Protein AF-A0A9D5JJH5-F1 (afdb_monomer)

Secondary structure (DSSP, 8-state):
--------SS-----HHHHHHHHHHHHHHHHHT-HHHHHHHHHHHHHHHHHHHH-GGGSEE-GGGTTSSS-EEEEEETTEEEEEESSS---B---------

Mean predicted aligned error: 9.0 Å

Sequence (101 aa):
MTSKNTANKYRILWSDFAASQLDEIFNYYSKEVSIKVAKSIIFQIRDRSKALAKNPLLGKREELLSDRKEEYKRLIVTNYKIICTVPKSMIYNFFKKNKLA

pLDDT: mean 79.01, std 20.41, range [32.66, 98.31]

Nearest PDB structures (foldseek):
  3kxe-assembly1_B  TM=8.273E-01  e=5.122E-04  Caulobacter vibrioides NA1000
  8c24-assembly1_B  TM=7.950E-01  e=4.800E-04  Mycobacterium tuberculosis H37Rv
  6xrw-assembly2_C  TM=7.417E-01  e=1.446E-03  Pseudomonas aeruginosa
  7ycu-assembly1_C-2  TM=8.612E-01  e=8.327E-03  Pseudoalteromonas rubra
  2rjq-assembly1_A  TM=5.443E-01  e=8.590E+00  Homo sapiens

Foldseek 3Di:
DDDDPPDLPADADEDPQRVVVLVVQQVVCCPPPRNVVSVVQSVQVVVVVSVCSNPVVQFDFPPVCPVDPFTWTWDDTDNWIFIATPPHHYGDTDDDDPPPD

Radius of gyratio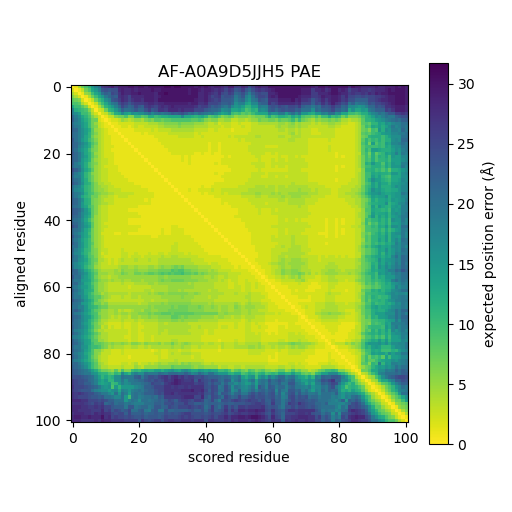n: 15.46 Å; Cα contacts (8 Å, |Δi|>4): 116; chains: 1; bounding box: 49×38×37 Å

Solvent-accessible surface area (backbone atoms only — not comparable to full-atom values): 6100 Å² total; per-residue (Å²): 133,89,82,81,84,78,70,74,92,49,79,88,47,71,37,72,67,32,48,53,51,52,49,52,52,34,52,49,30,35,71,78,74,29,58,69,57,16,52,51,52,53,49,52,49,53,53,49,52,52,48,34,52,76,38,65,80,73,34,44,75,32,72,96,46,61,89,48,94,61,69,38,27,29,43,80,49,96,95,43,48,43,32,30,34,82,98,58,42,34,41,50,74,82,90,72,83,82,73,82,125

Structure (mmCIF, N/CA/C/O backbone):
data_AF-A0A9D5JJH5-F1
#
_entry.id   AF-A0A9D5JJH5-F1
#
loop_
_atom_site.group_PDB
_atom_site.id
_atom_site.type_symbol
_atom_site.label_atom_id
_atom_site.label_alt_id
_atom_site.label_comp_id
_atom_site.label_asym_id
_atom_site.label_entity_id
_atom_site.label_seq_id
_atom_site.pdbx_PDB_ins_code
_atom_site.Cartn_x
_atom_site.Cartn_y
_atom_site.Cartn_z
_atom_site.occupancy
_atom_site.B_iso_or_equiv
_atom_site.auth_seq_id
_atom_site.auth_comp_id
_atom_site.auth_asym_id
_atom_site.auth_atom_id
_atom_site.pdbx_PDB_model_num
ATOM 1 N N . MET A 1 1 ? 20.511 -27.613 12.792 1.00 32.66 1 MET A N 1
ATOM 2 C CA . MET A 1 1 ? 21.509 -26.901 11.970 1.00 32.66 1 MET A CA 1
ATOM 3 C C . MET A 1 1 ? 20.777 -26.104 10.898 1.00 32.66 1 MET A C 1
ATOM 5 O O . MET A 1 1 ? 19.974 -26.663 10.169 1.00 32.66 1 MET A O 1
ATOM 9 N N . THR A 1 2 ? 20.992 -24.788 10.951 1.00 36.16 2 THR A N 1
ATOM 10 C CA . THR A 1 2 ? 20.731 -23.691 9.989 1.00 36.16 2 THR A CA 1
ATOM 11 C C . THR A 1 2 ? 20.592 -24.113 8.518 1.00 36.16 2 THR A C 1
ATOM 13 O O . THR A 1 2 ? 21.307 -25.004 8.091 1.00 36.16 2 THR A O 1
ATOM 16 N N . SER A 1 3 ? 19.832 -23.489 7.616 1.00 37.47 3 SER A N 1
ATOM 17 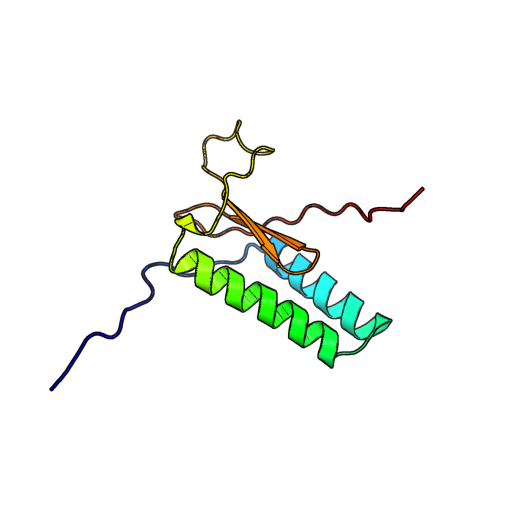C CA . SER A 1 3 ? 19.175 -22.179 7.513 1.00 37.47 3 SER A CA 1
ATOM 18 C C . SER A 1 3 ? 18.360 -22.210 6.206 1.00 37.47 3 SER A C 1
ATOM 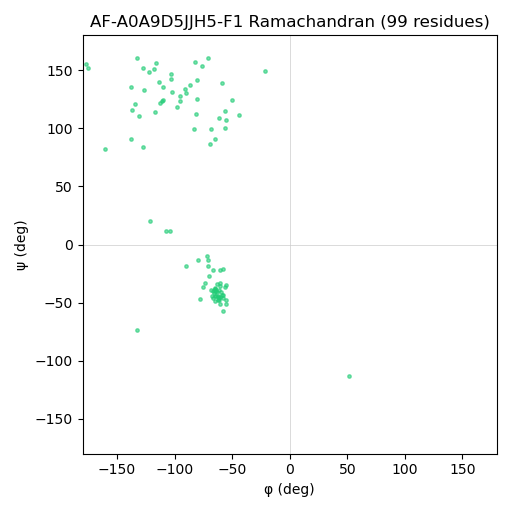20 O O . SER A 1 3 ? 18.780 -22.868 5.256 1.00 37.47 3 SER A O 1
ATOM 22 N N . LYS A 1 4 ? 17.263 -21.451 6.119 1.00 38.88 4 LYS A N 1
ATOM 23 C CA . LYS A 1 4 ? 17.043 -20.522 4.994 1.00 38.88 4 LYS A CA 1
ATOM 24 C C . LYS A 1 4 ? 15.999 -19.491 5.408 1.00 38.88 4 LYS A C 1
ATOM 26 O O . LYS A 1 4 ? 14.812 -19.592 5.125 1.00 38.88 4 LYS A O 1
ATOM 31 N N . ASN A 1 5 ? 16.495 -18.482 6.117 1.00 46.66 5 ASN A N 1
ATOM 32 C CA . ASN A 1 5 ? 15.873 -17.171 6.187 1.00 46.66 5 ASN A CA 1
ATOM 33 C C . ASN A 1 5 ? 15.726 -16.655 4.743 1.00 46.66 5 ASN A C 1
ATOM 35 O O . ASN A 1 5 ? 16.709 -16.239 4.131 1.00 46.66 5 ASN A O 1
ATOM 39 N N . THR A 1 6 ? 14.534 -16.758 4.152 1.00 44.66 6 THR A N 1
ATOM 40 C CA . THR A 1 6 ? 14.233 -16.115 2.868 1.00 44.66 6 THR A CA 1
ATOM 41 C C . THR A 1 6 ? 14.187 -14.612 3.096 1.00 44.66 6 THR A C 1
ATOM 43 O O . THR A 1 6 ? 13.129 -14.039 3.367 1.00 44.66 6 THR A O 1
ATOM 46 N N . ALA A 1 7 ? 15.359 -13.985 3.013 1.00 50.78 7 ALA A N 1
ATOM 47 C CA . ALA A 1 7 ? 15.499 -12.546 2.931 1.00 50.78 7 ALA A CA 1
ATOM 48 C C . ALA A 1 7 ? 14.575 -12.037 1.819 1.00 50.78 7 ALA A C 1
ATOM 50 O O . ALA A 1 7 ? 14.605 -12.515 0.683 1.00 50.78 7 ALA A O 1
ATOM 51 N N . ASN A 1 8 ? 13.697 -11.106 2.176 1.00 55.72 8 ASN A N 1
ATOM 52 C CA . ASN A 1 8 ? 12.760 -10.498 1.248 1.00 55.72 8 ASN A CA 1
ATOM 53 C C . ASN A 1 8 ? 13.583 -9.785 0.157 1.00 55.72 8 ASN A C 1
ATOM 55 O O . ASN A 1 8 ? 14.245 -8.794 0.454 1.00 55.72 8 ASN A O 1
ATOM 59 N N . LYS A 1 9 ? 13.598 -10.312 -1.078 1.00 63.03 9 LYS A N 1
ATOM 60 C CA . LYS A 1 9 ? 14.470 -9.820 -2.169 1.00 63.03 9 LYS A CA 1
ATOM 61 C C . LYS A 1 9 ? 14.197 -8.352 -2.533 1.00 63.03 9 LYS A C 1
ATOM 63 O O . LYS A 1 9 ? 15.069 -7.687 -3.083 1.00 63.03 9 LYS A O 1
ATOM 68 N N . TYR A 1 10 ? 13.009 -7.844 -2.204 1.00 69.06 10 TYR A N 1
ATOM 69 C CA . TYR A 1 10 ? 12.565 -6.495 -2.540 1.00 69.06 10 TYR A CA 1
ATOM 70 C C . TYR A 1 10 ? 12.102 -5.736 -1.292 1.00 69.06 10 TYR A C 1
ATOM 72 O O . TYR A 1 10 ? 11.325 -6.246 -0.479 1.00 69.06 10 TYR A O 1
ATOM 80 N N . ARG A 1 11 ? 12.574 -4.491 -1.151 1.00 74.88 11 ARG A N 1
ATOM 81 C CA . ARG A 1 11 ? 12.115 -3.541 -0.129 1.00 74.88 11 ARG A CA 1
ATOM 82 C C . ARG A 1 11 ? 10.967 -2.712 -0.695 1.00 74.88 11 ARG A C 1
ATOM 84 O O . ARG A 1 11 ? 11.078 -2.203 -1.803 1.00 74.88 11 ARG A O 1
ATOM 91 N N . ILE A 1 12 ? 9.897 -2.549 0.081 1.00 81.56 12 ILE A N 1
ATOM 92 C CA . ILE A 1 12 ? 8.795 -1.650 -0.276 1.00 81.56 12 ILE A CA 1
ATOM 93 C C . ILE A 1 12 ? 9.197 -0.227 0.093 1.00 81.56 12 ILE A C 1
ATOM 95 O O . ILE A 1 12 ? 9.539 0.049 1.241 1.00 81.56 12 ILE A O 1
ATOM 99 N N . LEU A 1 13 ? 9.125 0.659 -0.886 1.00 84.00 13 LEU A N 1
ATOM 100 C CA . LEU A 1 13 ? 9.188 2.104 -0.747 1.00 84.00 13 LEU A CA 1
ATOM 101 C C . LEU A 1 13 ? 7.795 2.654 -1.055 1.00 84.00 13 LEU A C 1
ATOM 103 O O . LEU A 1 13 ? 7.142 2.213 -2.000 1.00 84.00 13 LEU A O 1
ATOM 107 N N . TRP A 1 14 ? 7.340 3.584 -0.228 1.00 85.88 14 TRP A N 1
ATOM 108 C CA . TRP A 1 14 ? 6.116 4.342 -0.451 1.00 85.88 14 TRP A CA 1
ATOM 109 C C . TRP A 1 14 ? 6.544 5.717 -0.950 1.00 85.88 14 TRP A C 1
ATOM 111 O O . TRP A 1 14 ? 7.454 6.308 -0.374 1.00 85.88 14 TRP A O 1
ATOM 121 N N . SER A 1 15 ? 5.948 6.199 -2.040 1.00 87.56 15 SER A N 1
ATOM 122 C CA . SER A 1 15 ? 6.120 7.600 -2.426 1.00 87.56 15 SER A CA 1
ATOM 123 C C . SER A 1 15 ? 5.374 8.491 -1.437 1.00 87.56 15 SER A C 1
ATOM 125 O O . SER A 1 15 ? 4.439 8.024 -0.784 1.00 87.56 15 SER A O 1
ATOM 127 N N . ASP A 1 16 ? 5.724 9.773 -1.375 1.00 88.06 16 ASP A N 1
ATOM 128 C CA . ASP A 1 16 ? 5.011 10.737 -0.525 1.00 88.06 16 ASP A CA 1
ATOM 129 C C . ASP A 1 16 ? 3.514 10.770 -0.852 1.00 88.06 16 ASP A C 1
ATOM 131 O O . ASP A 1 16 ? 2.676 10.798 0.044 1.00 88.06 16 ASP A O 1
ATOM 135 N N . PHE A 1 17 ? 3.173 10.634 -2.138 1.00 86.81 17 PHE A N 1
ATOM 136 C CA . PHE A 1 17 ? 1.792 10.469 -2.584 1.00 86.81 17 PHE A CA 1
ATOM 137 C C . PHE A 1 17 ? 1.145 9.201 -2.014 1.00 86.81 17 PHE A C 1
ATOM 139 O O . PHE A 1 17 ? 0.029 9.234 -1.516 1.00 86.81 17 PHE A O 1
ATOM 146 N N . ALA A 1 18 ? 1.834 8.062 -2.056 1.00 88.75 18 ALA A N 1
ATOM 147 C CA . ALA A 1 18 ? 1.288 6.828 -1.505 1.00 88.75 18 ALA A CA 1
ATOM 148 C C . ALA A 1 18 ? 1.103 6.908 0.021 1.00 88.75 18 ALA A C 1
ATOM 150 O O . ALA A 1 18 ? 0.129 6.372 0.545 1.00 88.75 18 ALA A O 1
ATOM 151 N N . ALA A 1 19 ? 2.025 7.573 0.723 1.00 90.69 19 ALA A N 1
ATOM 152 C CA . ALA A 1 19 ? 1.928 7.807 2.159 1.00 90.69 19 ALA A CA 1
ATOM 153 C C . ALA A 1 19 ? 0.731 8.708 2.498 1.00 90.69 19 ALA A C 1
ATOM 155 O O . ALA A 1 19 ? -0.103 8.308 3.309 1.00 90.69 19 ALA A O 1
ATOM 156 N N . SER A 1 20 ? 0.565 9.843 1.806 1.00 93.56 20 SER A N 1
ATOM 157 C CA . SER A 1 20 ? -0.574 10.742 2.035 1.00 93.56 20 SER A CA 1
ATOM 158 C C . SER A 1 20 ? -1.915 10.057 1.762 1.00 93.56 20 SER A C 1
ATOM 160 O O . SER A 1 20 ? -2.884 10.258 2.488 1.00 93.56 20 SER A O 1
ATOM 162 N N . GLN A 1 21 ? -1.969 9.171 0.765 1.00 92.50 21 GLN A N 1
ATOM 163 C CA . GLN A 1 21 ? -3.154 8.365 0.479 1.00 92.50 21 GLN A CA 1
ATOM 164 C C . GLN A 1 21 ? -3.483 7.377 1.609 1.00 92.50 21 GLN A C 1
ATOM 166 O O . GLN A 1 21 ? -4.656 7.172 1.917 1.00 92.50 21 GLN A O 1
ATOM 171 N N . LEU A 1 22 ? -2.483 6.765 2.254 1.00 93.88 22 LEU A N 1
ATOM 172 C CA . LEU A 1 22 ? -2.721 5.925 3.435 1.00 93.88 22 LEU A CA 1
ATOM 173 C C . LEU A 1 22 ? -3.267 6.751 4.605 1.00 93.88 22 LEU A C 1
ATOM 175 O O . LEU A 1 22 ? -4.188 6.289 5.283 1.00 93.88 22 LEU A O 1
ATOM 179 N N . ASP A 1 23 ? -2.752 7.964 4.805 1.00 96.38 23 ASP A N 1
ATOM 180 C CA . ASP A 1 23 ? -3.231 8.875 5.846 1.00 96.38 23 ASP A CA 1
ATOM 181 C C . ASP A 1 23 ? -4.680 9.308 5.590 1.00 96.38 23 ASP A C 1
ATOM 183 O O . ASP A 1 23 ? -5.512 9.249 6.494 1.00 96.38 23 ASP A O 1
ATOM 187 N N . GLU A 1 24 ? -5.028 9.663 4.351 1.00 96.50 24 GLU A N 1
ATOM 188 C CA . GLU A 1 24 ? -6.405 9.988 3.955 1.00 96.50 24 GLU A CA 1
ATOM 189 C C . GLU A 1 24 ? -7.369 8.825 4.229 1.00 96.50 24 GLU A C 1
ATOM 191 O O . GLU A 1 24 ? -8.432 9.023 4.823 1.00 96.50 24 GLU A O 1
ATOM 196 N N . ILE A 1 25 ? -6.988 7.598 3.852 1.00 94.88 25 ILE A N 1
ATOM 197 C CA . ILE A 1 25 ? -7.787 6.389 4.101 1.00 94.88 25 ILE A CA 1
ATOM 198 C C . ILE A 1 25 ? -7.973 6.176 5.603 1.00 94.88 25 ILE A C 1
ATOM 200 O O . ILE A 1 25 ? -9.088 5.918 6.065 1.00 94.88 25 ILE A O 1
ATOM 204 N N . PHE A 1 26 ? -6.890 6.277 6.373 1.00 96.75 26 PHE A N 1
ATOM 205 C CA . PHE A 1 26 ? -6.937 6.091 7.815 1.00 96.75 26 PHE A CA 1
ATOM 206 C C . PHE A 1 26 ? -7.832 7.136 8.487 1.00 96.75 26 PHE A C 1
ATOM 208 O O . PHE A 1 26 ? -8.696 6.775 9.290 1.00 96.75 26 PHE A O 1
ATOM 215 N N . ASN A 1 27 ? -7.665 8.411 8.137 1.00 98.06 27 ASN A N 1
ATOM 216 C CA . ASN A 1 27 ? -8.420 9.524 8.704 1.00 98.06 27 ASN A CA 1
ATOM 217 C C . ASN A 1 27 ? -9.910 9.418 8.371 1.00 98.06 27 ASN A C 1
ATOM 219 O O . ASN A 1 27 ? -10.744 9.557 9.267 1.00 98.06 27 ASN A O 1
ATOM 223 N N . TYR A 1 28 ? -10.247 9.091 7.120 1.00 96.88 28 TYR A N 1
ATOM 224 C CA . TYR A 1 28 ? -11.628 8.891 6.690 1.00 96.88 28 TYR A CA 1
ATOM 225 C C . TYR A 1 28 ? -12.326 7.802 7.512 1.00 96.88 28 TYR A C 1
ATOM 227 O O . TYR A 1 28 ? -13.323 8.073 8.174 1.00 96.88 28 TYR A O 1
ATOM 235 N N . TYR A 1 29 ? -11.788 6.578 7.548 1.00 97.00 29 TYR A N 1
ATOM 236 C CA . TYR A 1 29 ? -12.448 5.492 8.282 1.00 97.00 29 TYR A CA 1
ATOM 237 C C . TYR A 1 29 ? -12.394 5.669 9.797 1.00 97.00 29 TYR A C 1
ATOM 239 O O . TYR A 1 29 ? -13.280 5.166 10.486 1.00 97.00 29 TYR A O 1
ATOM 247 N N . SER A 1 30 ? -11.388 6.370 10.326 1.00 98.12 30 SER A N 1
ATOM 248 C CA . SER A 1 30 ? -11.322 6.670 11.758 1.00 98.12 30 SER A CA 1
ATOM 249 C C . SER A 1 30 ? -12.449 7.606 12.176 1.00 98.12 30 SER A C 1
ATOM 251 O O . SER A 1 30 ? -13.032 7.392 13.236 1.00 98.12 30 SER A O 1
ATOM 253 N N . LYS A 1 31 ? -12.764 8.599 11.334 1.00 98.19 31 LYS A N 1
ATOM 254 C CA . LYS A 1 31 ? -13.822 9.582 11.570 1.00 98.19 31 LYS A CA 1
ATOM 255 C C . LYS A 1 31 ? -15.218 9.028 11.285 1.00 98.19 31 LYS A C 1
ATOM 257 O O . LYS A 1 31 ? -16.116 9.210 12.095 1.00 98.19 31 LYS A O 1
ATOM 262 N N . GLU A 1 32 ? -15.395 8.362 10.148 1.00 97.75 32 GLU A N 1
ATOM 263 C CA . GLU A 1 32 ? -16.724 7.987 9.646 1.00 97.75 32 GLU A CA 1
ATOM 264 C C . GLU A 1 32 ? -17.204 6.615 10.143 1.00 97.75 32 GLU A C 1
ATOM 266 O O . GLU A 1 32 ? -18.393 6.318 10.064 1.00 97.75 32 GLU A O 1
ATOM 271 N N . VAL A 1 33 ? -16.300 5.749 10.623 1.00 97.25 33 VAL A N 1
ATOM 272 C CA . VAL A 1 33 ? -16.646 4.370 11.016 1.00 97.25 33 VAL A CA 1
ATOM 273 C C . VAL A 1 33 ? -16.072 3.998 12.380 1.00 97.25 33 VAL A C 1
ATOM 275 O O . VAL A 1 33 ? -16.811 3.833 13.343 1.00 97.25 33 VAL A O 1
ATOM 278 N N . SER A 1 34 ? -14.759 3.779 12.464 1.00 98.31 34 SER A N 1
ATOM 279 C CA . SER A 1 34 ? -14.015 3.578 13.711 1.00 98.31 34 SER A CA 1
ATOM 280 C C . SER A 1 34 ? -12.519 3.433 13.430 1.00 98.31 34 SER A C 1
ATOM 282 O O . SER A 1 34 ? -12.098 2.910 12.393 1.00 98.31 34 SER A O 1
ATOM 284 N N . ILE A 1 35 ? -11.699 3.752 14.433 1.00 98.31 35 ILE A N 1
ATOM 285 C CA . ILE A 1 35 ? -10.248 3.502 14.408 1.00 98.31 35 ILE A CA 1
ATOM 286 C C . ILE A 1 35 ? -9.933 2.018 14.133 1.00 98.31 35 ILE A C 1
ATOM 288 O O . ILE A 1 35 ? -8.956 1.700 13.454 1.00 98.31 35 ILE A O 1
ATOM 292 N N . LYS A 1 36 ? -10.757 1.085 14.636 1.00 98.31 36 LYS A N 1
ATOM 293 C CA . LYS A 1 36 ? -10.577 -0.360 14.407 1.00 98.31 36 LYS A CA 1
ATOM 294 C C . LYS A 1 36 ? -10.687 -0.706 12.919 1.00 98.31 36 LYS A C 1
ATOM 296 O O . LYS A 1 36 ? -9.846 -1.444 12.403 1.00 98.31 36 LYS A O 1
ATOM 301 N N . VAL A 1 37 ? -11.694 -0.161 12.235 1.00 97.12 37 VAL A N 1
ATOM 302 C CA . VAL A 1 37 ? -11.895 -0.371 10.794 1.00 97.12 37 VAL A CA 1
ATOM 303 C C . VAL A 1 37 ? -10.772 0.285 9.992 1.00 97.12 37 VAL A C 1
ATOM 305 O O . VAL A 1 37 ? -10.188 -0.375 9.133 1.00 97.12 37 VAL A O 1
ATOM 308 N N . ALA A 1 38 ? -10.383 1.517 10.335 1.00 97.19 38 ALA A N 1
ATOM 309 C CA . ALA A 1 38 ? -9.260 2.202 9.695 1.00 97.19 38 ALA A CA 1
ATOM 310 C C . ALA A 1 38 ? -7.964 1.375 9.754 1.00 97.19 38 ALA A C 1
ATOM 312 O O . ALA A 1 38 ? -7.354 1.091 8.722 1.00 97.19 38 ALA A O 1
ATOM 313 N N . LYS A 1 39 ? -7.583 0.891 10.946 1.00 98.00 39 LYS A N 1
ATOM 314 C CA . LYS A 1 39 ? -6.40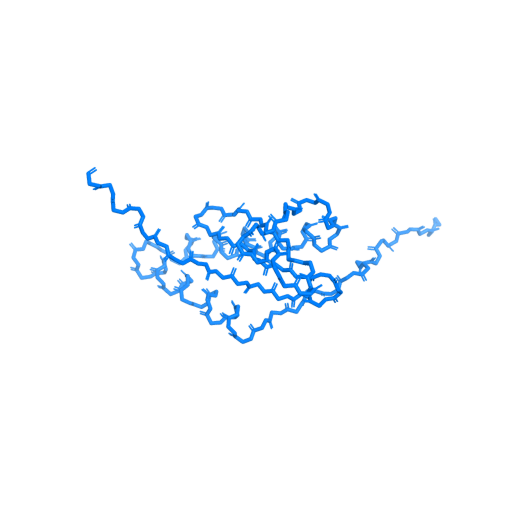1 0.029 11.126 1.00 98.00 39 LYS A CA 1
ATOM 315 C C . LYS A 1 39 ? -6.490 -1.259 10.309 1.00 98.00 39 LYS A C 1
ATOM 317 O O . LYS A 1 39 ? -5.505 -1.649 9.685 1.00 98.00 39 LYS A O 1
ATOM 322 N N . SER A 1 40 ? -7.657 -1.908 10.290 1.00 97.12 40 SER A N 1
ATOM 323 C CA . SER A 1 40 ? -7.866 -3.136 9.514 1.00 97.12 40 SER A CA 1
ATOM 324 C C . SER A 1 40 ? -7.593 -2.922 8.023 1.00 97.12 40 SER A C 1
ATOM 326 O O . SER A 1 40 ? -6.908 -3.733 7.401 1.00 97.12 40 SER A O 1
ATOM 328 N N . ILE A 1 41 ? -8.068 -1.813 7.452 1.00 95.62 41 ILE A N 1
ATOM 329 C CA . ILE A 1 41 ? -7.872 -1.493 6.033 1.00 95.62 41 ILE A CA 1
ATOM 330 C C . ILE A 1 41 ? -6.395 -1.218 5.733 1.00 95.62 41 ILE A C 1
ATOM 332 O O . ILE A 1 41 ? -5.846 -1.795 4.792 1.00 95.62 41 ILE A O 1
ATOM 336 N N . ILE A 1 42 ? -5.721 -0.416 6.564 1.00 95.75 42 ILE A N 1
ATOM 337 C CA . ILE A 1 42 ? -4.287 -0.132 6.404 1.00 95.75 42 ILE A CA 1
ATOM 338 C C . ILE A 1 42 ? -3.452 -1.415 6.485 1.00 95.75 42 ILE A C 1
ATOM 340 O O . ILE A 1 42 ? -2.541 -1.617 5.680 1.00 95.75 42 ILE A O 1
ATOM 344 N N . PHE A 1 43 ? -3.776 -2.327 7.405 1.00 95.94 43 PHE A N 1
ATOM 345 C CA . PHE A 1 43 ? -3.082 -3.611 7.503 1.00 95.94 43 PHE A CA 1
ATOM 346 C C . PHE A 1 43 ? -3.319 -4.501 6.285 1.00 95.94 43 PHE A C 1
ATOM 348 O O . PHE A 1 43 ? -2.355 -5.068 5.772 1.00 95.94 43 PHE A O 1
ATOM 355 N N . GLN A 1 44 ? -4.544 -4.563 5.761 1.00 95.06 44 GLN A N 1
ATOM 356 C CA . GLN A 1 44 ? -4.832 -5.306 4.532 1.00 95.06 44 GLN A CA 1
ATOM 357 C C . GLN A 1 44 ? -4.030 -4.771 3.338 1.00 95.06 44 GLN A C 1
ATOM 359 O O . GLN A 1 44 ? -3.428 -5.561 2.609 1.00 95.06 44 GLN A O 1
ATOM 364 N N . ILE A 1 45 ? -3.961 -3.445 3.166 1.00 92.56 45 ILE A N 1
ATOM 365 C CA . ILE A 1 45 ? -3.157 -2.802 2.116 1.00 92.56 45 ILE A CA 1
ATOM 366 C C . ILE A 1 45 ? -1.675 -3.150 2.296 1.00 92.56 45 ILE A C 1
ATOM 368 O O . ILE A 1 45 ? -1.043 -3.666 1.374 1.00 92.56 45 ILE A O 1
ATOM 372 N N . ARG A 1 46 ? -1.128 -2.954 3.501 1.00 91.06 46 ARG A N 1
ATOM 373 C CA . ARG A 1 46 ? 0.271 -3.266 3.832 1.00 91.06 46 ARG A CA 1
ATOM 374 C C . ARG A 1 46 ? 0.621 -4.722 3.528 1.00 91.06 46 ARG A C 1
ATOM 376 O O . ARG A 1 46 ? 1.666 -4.996 2.937 1.00 91.06 46 ARG A O 1
ATOM 383 N N . ASP A 1 47 ? -0.214 -5.660 3.960 1.00 92.19 47 ASP A N 1
ATOM 384 C CA . ASP A 1 47 ? 0.087 -7.088 3.867 1.00 92.19 47 ASP A CA 1
ATOM 385 C C . ASP A 1 47 ? -0.034 -7.593 2.425 1.00 92.19 47 ASP A C 1
ATOM 387 O O . ASP A 1 47 ? 0.782 -8.405 1.980 1.00 92.19 47 ASP A O 1
ATOM 391 N N . ARG A 1 48 ? -0.950 -7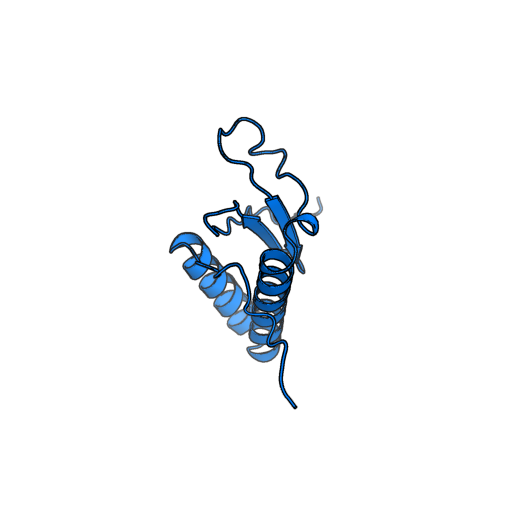.020 1.638 1.00 89.56 48 ARG A N 1
ATOM 392 C CA . ARG A 1 48 ? -1.027 -7.253 0.192 1.00 89.56 48 ARG A CA 1
ATOM 393 C C . ARG A 1 48 ? 0.154 -6.647 -0.567 1.00 89.56 48 ARG A C 1
ATOM 395 O O . ARG A 1 48 ? 0.704 -7.329 -1.430 1.00 89.56 48 ARG A O 1
ATOM 402 N N . SER A 1 49 ? 0.624 -5.454 -0.199 1.00 87.50 49 SER A N 1
ATOM 403 C CA . SER A 1 49 ? 1.864 -4.888 -0.754 1.00 87.50 49 SER A CA 1
ATOM 404 C C . SER A 1 49 ? 3.081 -5.769 -0.446 1.00 87.50 49 SER A C 1
ATOM 406 O O . SER A 1 49 ? 3.922 -5.990 -1.315 1.00 87.50 49 SER A O 1
ATOM 408 N N . LYS A 1 50 ? 3.162 -6.344 0.764 1.00 86.62 50 LYS A N 1
ATOM 409 C CA . LYS A 1 50 ? 4.200 -7.329 1.128 1.00 86.62 50 LYS A CA 1
ATOM 410 C C . LYS A 1 50 ? 4.114 -8.605 0.303 1.00 86.62 50 LYS A C 1
ATOM 412 O O . LYS A 1 50 ? 5.154 -9.120 -0.099 1.00 86.62 50 LYS A O 1
ATOM 417 N N . ALA A 1 51 ? 2.911 -9.113 0.046 1.00 86.81 51 ALA A N 1
ATOM 418 C CA . ALA A 1 51 ? 2.727 -10.273 -0.819 1.00 86.81 51 ALA A CA 1
ATOM 419 C C . ALA A 1 51 ? 3.201 -9.979 -2.251 1.00 86.81 51 ALA A C 1
ATOM 421 O O . ALA A 1 51 ? 3.942 -10.778 -2.818 1.00 86.81 51 ALA A O 1
ATOM 422 N N . LEU A 1 52 ? 2.859 -8.809 -2.796 1.00 81.25 52 LEU A N 1
ATOM 423 C CA . LEU A 1 52 ? 3.286 -8.379 -4.129 1.00 81.25 52 LEU A CA 1
ATOM 424 C C . LEU A 1 52 ? 4.808 -8.201 -4.232 1.00 81.25 52 LEU A C 1
ATOM 426 O O . LEU A 1 52 ? 5.409 -8.628 -5.211 1.00 81.25 52 LEU A O 1
ATOM 430 N N . ALA A 1 53 ? 5.451 -7.647 -3.200 1.00 80.00 53 ALA A N 1
ATOM 431 C CA . ALA A 1 53 ? 6.910 -7.544 -3.144 1.00 80.00 53 ALA A CA 1
ATOM 432 C C . ALA A 1 53 ? 7.597 -8.922 -3.118 1.00 80.00 53 ALA A C 1
ATOM 434 O O . ALA A 1 53 ? 8.676 -9.081 -3.681 1.00 80.00 53 ALA A O 1
ATOM 435 N N . LYS A 1 54 ? 6.972 -9.927 -2.488 1.00 82.56 54 LYS A N 1
ATOM 436 C CA . LYS A 1 54 ? 7.468 -11.314 -2.473 1.00 82.56 54 LYS A CA 1
ATOM 437 C C . LYS A 1 54 ? 7.230 -12.037 -3.797 1.00 82.56 54 LYS A C 1
ATOM 439 O O . LYS A 1 54 ? 8.056 -12.849 -4.199 1.00 82.56 54 LYS A O 1
ATOM 444 N N . ASN A 1 55 ? 6.106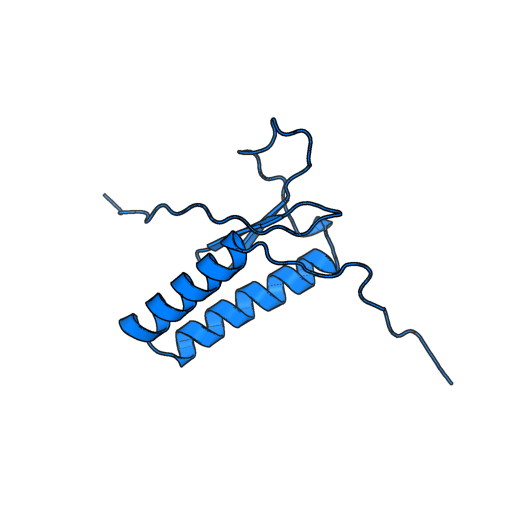 -11.761 -4.450 1.00 84.31 55 ASN A N 1
ATOM 445 C CA . ASN A 1 55 ? 5.721 -12.374 -5.712 1.00 84.31 55 ASN A CA 1
ATOM 446 C C . ASN A 1 55 ? 5.130 -11.317 -6.667 1.00 84.31 55 ASN A C 1
ATOM 448 O O . ASN A 1 55 ? 3.912 -11.107 -6.671 1.00 84.31 55 ASN A O 1
ATOM 452 N N . PRO A 1 56 ? 5.970 -10.677 -7.506 1.00 78.19 56 PRO A N 1
ATOM 453 C CA . PRO A 1 56 ? 5.527 -9.657 -8.459 1.00 78.19 56 PRO A CA 1
ATOM 454 C C . PRO A 1 56 ? 4.461 -10.130 -9.458 1.00 78.19 56 PRO A C 1
ATOM 456 O O . PRO A 1 56 ? 3.721 -9.306 -9.994 1.00 78.19 56 PRO A O 1
ATOM 459 N N . LEU A 1 57 ? 4.343 -11.444 -9.690 1.00 80.94 57 LEU A N 1
ATOM 460 C CA . LEU A 1 57 ? 3.338 -12.031 -10.584 1.00 80.94 57 LEU A CA 1
ATOM 461 C C . LEU A 1 57 ? 1.911 -11.956 -10.017 1.00 80.94 57 LEU A C 1
ATOM 463 O O . LEU A 1 57 ? 0.953 -12.157 -10.756 1.00 80.94 57 LEU A O 1
ATOM 467 N N . LEU A 1 58 ? 1.748 -11.641 -8.725 1.00 84.75 58 LEU A N 1
ATOM 468 C CA . LEU A 1 58 ? 0.430 -11.401 -8.122 1.00 84.75 58 LEU A CA 1
ATOM 469 C C . LEU A 1 58 ? -0.254 -10.144 -8.677 1.00 84.75 58 LEU A C 1
ATOM 471 O O . LEU A 1 58 ? -1.473 -10.006 -8.567 1.00 84.75 58 LEU A O 1
ATOM 475 N N . GLY A 1 59 ? 0.520 -9.211 -9.233 1.00 84.50 59 GLY A N 1
ATOM 476 C CA . GLY A 1 59 ? 0.000 -8.001 -9.852 1.00 84.50 59 GLY A CA 1
ATOM 477 C C . GLY A 1 59 ? -0.369 -8.230 -11.315 1.00 84.50 59 GLY A C 1
ATOM 478 O O . GLY A 1 59 ? 0.394 -8.820 -12.079 1.00 84.50 59 GLY A O 1
ATOM 479 N N . LYS A 1 60 ? -1.516 -7.692 -11.737 1.00 89.88 60 LYS A N 1
ATOM 480 C CA . LYS A 1 60 ? -1.858 -7.581 -13.166 1.00 89.88 60 LYS A CA 1
ATOM 481 C C . LYS A 1 60 ? -1.185 -6.350 -13.760 1.00 89.88 60 LYS A C 1
ATOM 483 O O . LYS A 1 60 ? -0.905 -5.419 -13.018 1.00 89.88 60 LYS A O 1
ATOM 488 N N . ARG A 1 61 ? -0.959 -6.296 -15.072 1.00 90.50 61 ARG A N 1
ATOM 489 C CA . ARG A 1 61 ? -0.536 -5.045 -15.728 1.00 90.50 61 ARG A CA 1
ATOM 490 C C . ARG A 1 61 ? -1.587 -3.948 -15.484 1.00 90.50 61 ARG A C 1
ATOM 492 O O . ARG A 1 61 ? -2.787 -4.226 -15.496 1.00 90.50 61 ARG A O 1
ATOM 499 N N . GLU A 1 62 ? -1.148 -2.724 -15.211 1.00 92.06 62 GLU A N 1
ATOM 500 C CA . GLU A 1 62 ? -2.021 -1.548 -15.165 1.00 92.06 62 GLU A CA 1
ATOM 501 C C . GLU A 1 62 ? -2.217 -1.034 -16.593 1.00 92.06 62 GLU A C 1
ATOM 503 O O . GLU A 1 62 ? -1.350 -0.377 -17.163 1.00 92.06 62 GLU A O 1
ATOM 508 N N . GLU A 1 63 ? -3.348 -1.401 -17.188 1.00 90.94 63 GLU A N 1
ATOM 509 C CA . GLU A 1 63 ? -3.676 -1.120 -18.590 1.00 90.94 63 GLU A CA 1
ATOM 510 C C . GLU A 1 63 ? -3.727 0.384 -18.883 1.00 90.94 63 GLU A C 1
ATOM 512 O O . GLU A 1 63 ? -3.292 0.809 -19.952 1.00 90.94 63 GLU A O 1
ATOM 517 N N . LEU A 1 64 ? -4.156 1.198 -17.912 1.00 90.81 64 LEU A N 1
ATOM 518 C CA . LEU A 1 64 ? -4.230 2.656 -18.057 1.00 90.81 64 LEU A CA 1
ATOM 519 C C . LEU A 1 64 ? -2.859 3.348 -18.074 1.00 90.81 64 LEU A C 1
ATOM 521 O O . LEU A 1 64 ? -2.792 4.544 -18.333 1.00 90.81 64 LEU A O 1
ATOM 525 N N . LEU A 1 65 ? -1.785 2.618 -17.766 1.00 89.81 65 LEU A N 1
ATOM 526 C CA . LEU A 1 65 ? -0.399 3.094 -17.809 1.00 89.81 65 LEU A CA 1
ATOM 527 C C . LEU A 1 65 ? 0.446 2.240 -18.764 1.00 89.81 65 LEU A C 1
ATOM 529 O O . LEU A 1 65 ? 1.667 2.169 -18.635 1.00 89.81 65 LEU A O 1
ATOM 533 N N . SER A 1 66 ? -0.205 1.521 -19.683 1.00 88.94 66 SER A N 1
ATOM 534 C CA . SER A 1 66 ? 0.459 0.571 -20.579 1.00 88.94 66 SER A CA 1
ATOM 535 C C . SER A 1 66 ? 1.333 1.231 -21.649 1.00 88.94 66 SER A C 1
ATOM 537 O O . SER A 1 66 ? 2.200 0.551 -22.196 1.00 88.94 66 SER A O 1
ATOM 539 N N . ASP A 1 67 ? 1.116 2.522 -21.898 1.00 91.94 67 ASP A N 1
ATOM 540 C CA . ASP A 1 67 ? 1.854 3.419 -22.790 1.00 91.94 67 ASP A CA 1
ATOM 541 C C . ASP A 1 67 ? 3.167 3.943 -22.182 1.00 91.94 67 ASP A C 1
ATOM 543 O O . ASP A 1 67 ? 4.007 4.505 -22.886 1.00 91.94 67 ASP A O 1
ATOM 547 N N . ARG A 1 68 ? 3.366 3.765 -20.871 1.00 87.81 68 ARG A N 1
ATOM 548 C CA . ARG A 1 68 ? 4.581 4.189 -20.168 1.00 87.81 68 ARG A CA 1
ATOM 549 C C . ARG A 1 68 ? 5.745 3.240 -20.441 1.00 87.81 68 ARG A C 1
ATOM 551 O O . ARG A 1 68 ? 5.569 2.053 -20.708 1.00 87.81 68 ARG A O 1
ATOM 558 N N . LYS A 1 69 ? 6.962 3.781 -20.330 1.00 88.25 69 LYS A N 1
ATOM 559 C CA . LYS A 1 69 ? 8.206 3.014 -20.480 1.00 88.25 69 LYS A CA 1
ATOM 560 C C . LYS A 1 69 ? 8.353 1.970 -19.371 1.00 88.25 69 LYS A C 1
ATOM 562 O O . LYS A 1 69 ? 8.854 0.876 -19.612 1.00 88.25 69 LYS A O 1
ATOM 567 N N . GLU A 1 70 ? 7.952 2.320 -18.155 1.00 86.38 70 GLU A N 1
ATOM 568 C CA . GLU A 1 70 ? 7.962 1.431 -17.002 1.00 86.38 70 GLU A CA 1
ATOM 569 C C . GLU A 1 70 ? 6.754 0.491 -17.000 1.00 86.38 70 GLU A C 1
ATOM 571 O O . GLU A 1 70 ? 5.624 0.889 -17.283 1.00 86.38 70 GLU A O 1
ATOM 576 N N . GLU A 1 71 ? 6.970 -0.760 -16.586 1.00 86.56 71 GLU A N 1
ATOM 577 C CA . GLU A 1 71 ? 5.864 -1.686 -16.378 1.00 86.56 71 GLU A CA 1
ATOM 578 C C . GLU A 1 71 ? 5.205 -1.444 -15.016 1.00 86.56 71 GLU A C 1
ATOM 580 O O . GLU A 1 71 ? 5.769 -1.732 -13.954 1.00 86.56 71 GLU A O 1
ATOM 585 N N . TYR A 1 72 ? 3.968 -0.958 -15.061 1.00 87.94 72 TYR A N 1
ATOM 586 C CA . TYR A 1 72 ? 3.120 -0.817 -13.889 1.00 87.94 72 TYR A CA 1
ATOM 587 C C . TYR A 1 72 ? 2.285 -2.077 -13.671 1.00 87.94 72 TYR A C 1
ATOM 589 O O . TYR A 1 72 ? 1.606 -2.584 -14.567 1.00 87.94 72 TYR A O 1
ATOM 597 N N . LYS A 1 73 ? 2.310 -2.566 -12.438 1.00 87.44 73 LYS A N 1
ATOM 598 C CA . LYS A 1 73 ? 1.444 -3.610 -11.909 1.00 87.44 73 LYS A CA 1
ATOM 599 C C . LYS A 1 73 ? 0.367 -2.984 -11.035 1.00 87.44 73 LYS A C 1
ATOM 601 O O . LYS A 1 73 ? 0.632 -2.023 -10.322 1.00 87.44 73 LYS A O 1
ATOM 606 N N . ARG A 1 74 ? -0.824 -3.570 -11.028 1.00 89.12 74 ARG A N 1
ATOM 607 C CA . ARG A 1 74 ? -1.928 -3.212 -10.144 1.00 89.12 74 ARG A CA 1
ATOM 608 C C . ARG A 1 74 ? -2.400 -4.396 -9.311 1.00 89.12 74 ARG A C 1
ATOM 610 O O . ARG A 1 74 ? -2.418 -5.537 -9.779 1.00 89.12 74 ARG A O 1
ATOM 617 N N . LEU A 1 75 ? -2.878 -4.095 -8.110 1.00 88.94 75 LEU A N 1
ATOM 618 C CA . LEU A 1 75 ? -3.589 -5.018 -7.233 1.00 88.94 75 LEU A CA 1
ATOM 619 C C . LEU A 1 75 ? -4.787 -4.306 -6.599 1.00 88.94 75 LEU A C 1
ATOM 621 O O . LEU A 1 75 ? -4.660 -3.173 -6.147 1.00 88.94 75 LEU A O 1
ATOM 625 N N . ILE A 1 76 ? -5.943 -4.968 -6.560 1.00 89.81 76 ILE A N 1
ATOM 626 C CA . ILE A 1 76 ? -7.128 -4.449 -5.866 1.00 89.81 76 ILE A CA 1
ATOM 627 C C . ILE A 1 76 ? -7.169 -5.037 -4.459 1.00 89.81 76 ILE A C 1
ATOM 629 O O . ILE A 1 76 ? -7.066 -6.254 -4.287 1.00 89.81 76 ILE A O 1
ATOM 633 N N . VAL A 1 77 ? -7.292 -4.171 -3.457 1.00 88.50 77 VAL A N 1
ATOM 634 C CA . VAL A 1 77 ? -7.374 -4.532 -2.041 1.00 88.50 77 VAL A CA 1
ATOM 635 C C . VAL A 1 77 ? -8.501 -3.728 -1.423 1.00 88.50 77 VAL A C 1
ATOM 637 O O . VAL A 1 77 ? -8.467 -2.504 -1.471 1.00 88.50 77 VAL A O 1
ATOM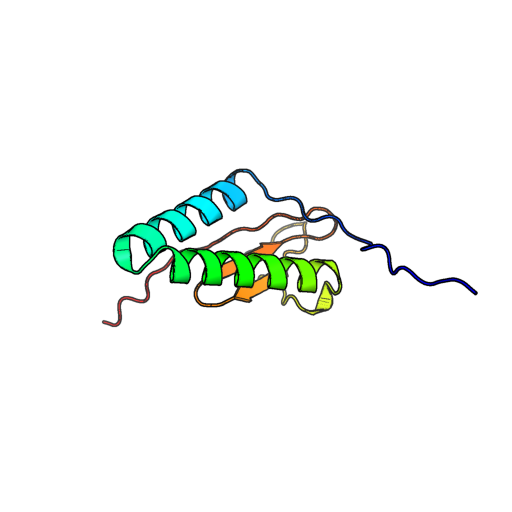 640 N N . THR A 1 78 ? -9.492 -4.423 -0.863 1.00 85.12 78 THR A N 1
ATOM 641 C CA . THR A 1 78 ? -10.760 -3.824 -0.418 1.00 85.12 78 THR A CA 1
ATOM 642 C C . THR A 1 78 ? -11.386 -2.979 -1.538 1.00 85.12 78 THR A C 1
ATOM 644 O O . THR A 1 78 ? -11.740 -3.531 -2.576 1.00 85.12 78 THR A O 1
ATOM 647 N N . ASN A 1 79 ? -11.463 -1.661 -1.358 1.00 87.12 79 ASN A N 1
ATOM 648 C CA . ASN A 1 79 ? -11.995 -0.692 -2.315 1.00 87.12 79 ASN A CA 1
ATOM 649 C C . ASN A 1 79 ? -10.887 0.154 -2.969 1.00 87.12 79 ASN A C 1
ATOM 651 O O . ASN A 1 79 ? -11.178 1.170 -3.596 1.00 87.12 79 ASN A O 1
ATOM 655 N N . TYR A 1 80 ? -9.621 -0.234 -2.801 1.00 88.94 80 TYR A N 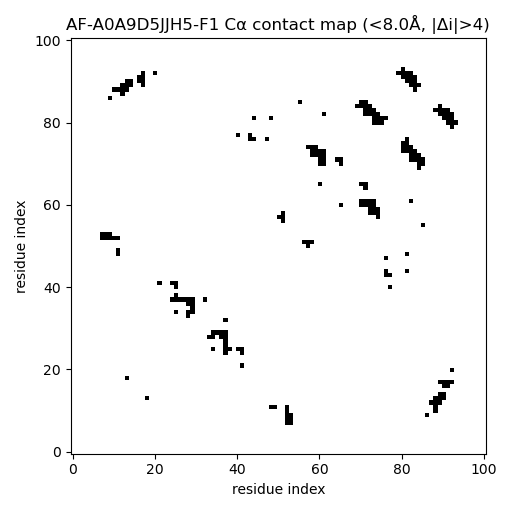1
ATOM 656 C CA . TYR A 1 80 ? -8.457 0.540 -3.221 1.00 88.94 80 TYR A CA 1
ATOM 657 C C . TYR A 1 80 ? -7.625 -0.192 -4.261 1.00 88.94 80 TYR A C 1
ATOM 659 O O . TYR A 1 80 ? -7.553 -1.424 -4.293 1.00 88.94 80 TYR A O 1
ATOM 667 N N . LYS A 1 81 ? -6.959 0.592 -5.107 1.00 89.12 81 LYS A N 1
ATOM 668 C CA . LYS A 1 81 ? -6.055 0.091 -6.131 1.00 89.12 81 LYS A CA 1
ATOM 669 C C . LYS A 1 81 ? -4.626 0.459 -5.758 1.00 89.12 81 LYS A C 1
ATOM 671 O O . LYS A 1 81 ? -4.304 1.618 -5.551 1.00 89.12 81 LYS A O 1
ATOM 676 N N . ILE A 1 82 ? -3.771 -0.549 -5.685 1.00 88.44 82 ILE A N 1
ATOM 677 C CA . ILE A 1 82 ? -2.338 -0.414 -5.446 1.00 88.44 82 ILE A CA 1
ATOM 678 C C . ILE A 1 82 ? -1.640 -0.491 -6.802 1.00 88.44 82 ILE A C 1
ATOM 680 O O . ILE A 1 82 ? -1.753 -1.532 -7.443 1.00 88.44 82 ILE A O 1
ATOM 684 N N . ILE A 1 83 ? -0.932 0.555 -7.241 1.00 88.19 83 ILE A N 1
ATOM 685 C CA . ILE A 1 83 ? -0.218 0.578 -8.539 1.00 88.19 83 ILE A CA 1
ATOM 686 C C . ILE A 1 83 ? 1.293 0.720 -8.346 1.00 88.19 83 ILE A C 1
ATOM 688 O O . ILE A 1 83 ? 1.720 1.799 -7.957 1.00 88.19 83 ILE A O 1
ATOM 692 N N . CYS A 1 84 ? 2.099 -0.283 -8.705 1.00 84.31 84 CYS A N 1
ATOM 693 C CA . CYS A 1 84 ? 3.551 -0.285 -8.501 1.00 84.31 84 CYS A CA 1
ATOM 694 C C . CYS A 1 84 ? 4.397 -0.694 -9.699 1.00 84.31 84 CYS A C 1
ATOM 696 O O . CYS A 1 84 ? 3.924 -1.405 -10.573 1.00 84.31 84 CYS A O 1
ATOM 698 N N . THR A 1 85 ? 5.681 -0.3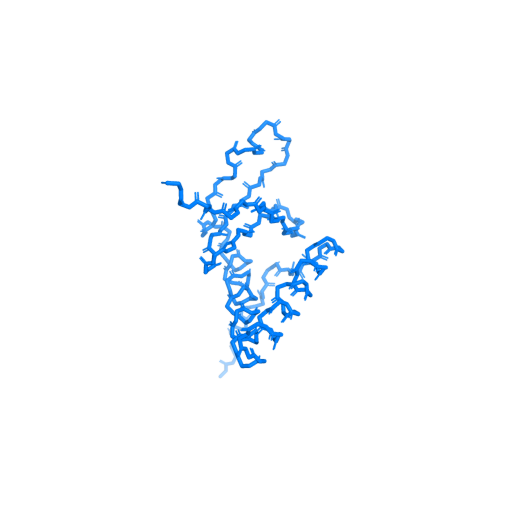38 -9.691 1.00 83.88 85 THR A N 1
ATOM 699 C CA . THR A 1 85 ? 6.676 -0.832 -10.654 1.00 83.88 85 THR A CA 1
ATOM 700 C C . THR A 1 85 ? 7.758 -1.651 -9.944 1.00 83.88 85 THR A C 1
ATOM 702 O O . THR A 1 85 ? 8.010 -1.493 -8.746 1.00 83.88 85 THR A O 1
ATOM 705 N N . VAL A 1 86 ? 8.415 -2.545 -10.682 1.00 72.00 86 VAL A N 1
ATOM 706 C CA . VAL A 1 86 ? 9.627 -3.262 -10.249 1.00 72.00 86 VAL A CA 1
ATOM 707 C C . VAL A 1 86 ? 10.758 -2.736 -11.139 1.00 72.00 86 VAL A C 1
ATOM 709 O O . VAL A 1 86 ? 10.594 -2.788 -12.354 1.00 72.00 86 VAL A O 1
ATOM 712 N N . PRO A 1 87 ? 11.858 -2.157 -10.609 1.00 65.81 87 PRO A N 1
ATOM 713 C CA . PRO A 1 87 ? 12.489 -2.410 -9.309 1.00 65.81 87 PRO A CA 1
ATOM 714 C C . PRO A 1 87 ? 12.222 -1.328 -8.241 1.00 65.81 87 PRO A C 1
ATOM 716 O O . PRO A 1 87 ? 12.884 -1.318 -7.203 1.00 65.81 87 PRO A O 1
ATOM 719 N N . LYS A 1 88 ? 11.284 -0.404 -8.492 1.00 53.25 88 LYS A N 1
ATOM 720 C CA . LYS A 1 88 ? 11.083 0.823 -7.709 1.00 53.25 88 LYS A CA 1
ATOM 721 C C . LYS A 1 88 ? 9.617 0.936 -7.282 1.00 53.25 88 LYS A C 1
ATOM 723 O O . LYS A 1 88 ? 8.802 1.583 -7.920 1.00 53.25 88 LYS A O 1
ATOM 728 N N . SER A 1 89 ? 9.300 0.275 -6.176 1.00 54.16 89 SER A N 1
ATOM 729 C CA . SER A 1 89 ? 8.008 0.335 -5.488 1.00 54.16 89 SER A CA 1
ATOM 730 C C . SER A 1 89 ? 7.485 1.775 -5.382 1.00 54.16 89 SER A C 1
ATOM 732 O O . SER A 1 89 ? 8.056 2.605 -4.683 1.00 54.16 89 SER A O 1
ATOM 734 N N . MET A 1 90 ? 6.408 2.044 -6.109 1.00 53.03 90 MET A N 1
ATOM 735 C CA . MET A 1 90 ? 5.528 3.207 -5.996 1.00 53.03 90 MET A CA 1
ATOM 736 C C . MET A 1 90 ? 4.107 2.658 -5.862 1.00 53.03 90 MET A C 1
ATOM 738 O O . MET A 1 90 ? 3.879 1.537 -6.284 1.00 53.03 90 MET A O 1
ATOM 742 N N . ILE A 1 91 ? 3.177 3.351 -5.211 1.00 50.53 91 ILE A N 1
ATOM 743 C CA . ILE A 1 91 ? 1.774 2.920 -5.091 1.00 50.53 91 ILE A CA 1
ATOM 744 C C . ILE A 1 91 ? 0.896 4.119 -5.470 1.00 50.53 91 ILE A C 1
ATOM 746 O O . ILE A 1 91 ? 0.884 5.102 -4.741 1.00 50.53 91 ILE A O 1
ATOM 750 N N . TYR A 1 92 ? 0.193 4.073 -6.608 1.00 45.94 92 TYR A N 1
ATOM 751 C CA . TYR A 1 92 ? -0.801 5.096 -6.994 1.00 45.94 92 TYR A CA 1
ATOM 752 C C . TYR A 1 92 ? -2.236 4.598 -6.777 1.00 45.94 92 TYR A C 1
ATOM 754 O O . TYR A 1 92 ? -2.522 3.436 -7.061 1.00 45.94 92 TYR A O 1
ATOM 762 N N . ASN A 1 93 ? -3.134 5.489 -6.340 1.00 37.56 93 ASN A N 1
ATOM 763 C CA . ASN A 1 93 ? -4.577 5.263 -6.215 1.00 37.56 93 ASN A CA 1
ATOM 764 C C . ASN A 1 93 ? -5.334 6.153 -7.226 1.00 37.56 93 ASN A C 1
ATOM 766 O O . ASN A 1 93 ? -4.975 7.312 -7.420 1.00 37.56 93 ASN A O 1
ATOM 770 N N . PHE A 1 94 ? -6.387 5.612 -7.849 1.00 35.75 94 PHE A N 1
ATOM 771 C CA . PHE A 1 94 ? -7.390 6.355 -8.627 1.00 35.75 94 PHE A CA 1
ATOM 772 C C . PHE A 1 94 ? -8.707 6.309 -7.843 1.00 35.75 94 PHE A C 1
ATOM 774 O O . PHE A 1 94 ? -9.207 5.216 -7.579 1.00 35.75 94 PHE A O 1
ATOM 781 N N . PHE A 1 95 ? -9.292 7.461 -7.507 1.00 44.09 95 PHE A N 1
ATOM 782 C CA . PHE A 1 95 ? -10.626 7.529 -6.907 1.00 44.09 95 PHE A CA 1
ATOM 783 C C . PHE A 1 95 ? -11.699 7.768 -7.974 1.00 44.09 95 PHE A C 1
ATOM 785 O O . PHE A 1 95 ? -11.706 8.798 -8.642 1.00 44.09 95 PHE A O 1
ATOM 792 N N . LYS A 1 96 ? -12.687 6.872 -8.051 1.00 34.25 96 LYS A N 1
ATOM 793 C CA . LYS A 1 96 ? -14.056 7.264 -8.391 1.00 34.25 96 LYS A CA 1
ATOM 794 C C . LYS A 1 96 ? -15.003 6.516 -7.466 1.00 34.25 96 LYS A C 1
ATOM 796 O O . LYS A 1 96 ? -15.079 5.291 -7.486 1.00 34.25 96 LYS A O 1
ATOM 801 N N . LYS A 1 97 ? -15.717 7.274 -6.635 1.00 35.91 97 LYS A N 1
ATOM 802 C CA . LYS A 1 97 ? -16.917 6.804 -5.947 1.00 35.91 97 LYS A CA 1
ATOM 803 C C . LYS A 1 97 ? -17.856 6.319 -7.055 1.00 35.91 97 LYS A C 1
ATOM 805 O O . LYS A 1 97 ? -18.266 7.133 -7.882 1.00 35.91 97 LYS A O 1
ATOM 810 N N . ASN A 1 98 ? -18.161 5.023 -7.115 1.00 36.53 98 ASN A N 1
ATOM 811 C CA . ASN A 1 98 ? -19.324 4.575 -7.874 1.00 36.53 98 ASN A CA 1
ATOM 812 C C . ASN A 1 98 ? -20.537 5.169 -7.159 1.00 36.53 98 ASN A C 1
ATOM 814 O O . ASN A 1 98 ? -21.049 4.620 -6.188 1.00 36.53 98 ASN A O 1
ATOM 818 N N . LYS A 1 99 ? -20.932 6.366 -7.592 1.00 41.28 99 LYS A N 1
ATOM 819 C CA . LYS A 1 99 ? -22.282 6.859 -7.392 1.00 41.28 99 LYS A CA 1
ATOM 820 C C . LYS A 1 99 ? -23.117 5.949 -8.283 1.00 41.28 99 LYS A C 1
ATOM 822 O O . LYS A 1 99 ? -23.066 6.094 -9.500 1.00 41.28 99 LYS A O 1
ATOM 827 N N . LEU A 1 100 ? -23.743 4.939 -7.682 1.00 37.00 100 LEU A N 1
ATOM 828 C CA . LEU A 1 100 ? -24.854 4.247 -8.320 1.00 37.00 100 LEU A CA 1
ATOM 829 C C . LEU A 1 100 ? -25.865 5.352 -8.651 1.00 37.00 100 LEU A C 1
ATOM 831 O O . LEU A 1 100 ? -26.381 6.005 -7.740 1.00 37.00 100 LEU A O 1
ATOM 835 N N . ALA A 1 101 ? -25.962 5.672 -9.937 1.00 41.84 101 ALA A N 1
ATOM 836 C CA . ALA A 1 101 ? -27.125 6.319 -10.516 1.00 41.84 101 ALA A CA 1
ATOM 837 C C . ALA A 1 101 ? -28.131 5.215 -10.842 1.00 41.84 101 ALA A C 1
ATOM 839 O O . ALA A 1 101 ? -27.660 4.108 -11.200 1.00 41.84 101 ALA A O 1
#